Protein AF-A0A7S4IES1-F1 (afdb_monomer_lite)

InterPro domains:
  IPR060320 DG1062/SHA-B, N-terminal domain [PF28397] (5-62)

Structure (mmCIF, N/CA/C/O backbone):
data_AF-A0A7S4IES1-F1
#
_entry.id   AF-A0A7S4IES1-F1
#
loop_
_atom_site.group_PDB
_atom_site.id
_atom_site.type_symbol
_atom_site.label_atom_id
_atom_site.label_alt_id
_atom_site.label_comp_id
_atom_site.label_asym_id
_atom_site.label_entity_id
_atom_site.label_seq_id
_atom_site.pdbx_PDB_ins_code
_atom_site.Cartn_x
_atom_site.Cartn_y
_atom_site.Cartn_z
_atom_site.occupancy
_atom_site.B_iso_or_equiv
_atom_site.auth_seq_id
_atom_site.auth_comp_id
_atom_site.auth_asym_id
_atom_site.auth_atom_id
_atom_site.pdbx_PDB_model_num
ATOM 1 N N . ASP A 1 1 ? -14.154 6.601 -9.411 1.00 53.84 1 ASP A N 1
ATOM 2 C CA . ASP A 1 1 ? -14.212 6.201 -7.996 1.00 53.84 1 ASP A CA 1
ATOM 3 C C . ASP A 1 1 ? -13.033 5.346 -7.603 1.00 53.84 1 ASP A C 1
ATOM 5 O O . ASP A 1 1 ? -12.619 4.475 -8.363 1.00 53.84 1 ASP A O 1
ATOM 9 N N . VAL A 1 2 ? -12.454 5.655 -6.446 1.00 62.03 2 VAL A N 1
ATOM 10 C CA . VAL A 1 2 ? -11.413 4.844 -5.813 1.00 62.03 2 VAL A CA 1
ATOM 11 C C . VAL A 1 2 ? -12.132 3.841 -4.924 1.00 62.03 2 VAL A C 1
ATOM 13 O O . VAL A 1 2 ? -12.864 4.237 -4.024 1.00 62.03 2 VAL A O 1
ATOM 16 N N . VAL A 1 3 ? -11.948 2.550 -5.190 1.00 71.50 3 VAL A N 1
ATOM 17 C CA . VAL A 1 3 ? -12.525 1.485 -4.367 1.00 71.50 3 VAL A CA 1
ATOM 18 C C . VAL A 1 3 ? -11.475 1.054 -3.350 1.00 71.50 3 VAL A C 1
ATOM 20 O O . VAL A 1 3 ? -10.373 0.649 -3.728 1.00 71.50 3 VAL A O 1
ATOM 23 N N . ALA A 1 4 ? -11.809 1.153 -2.066 1.00 75.56 4 ALA A N 1
ATOM 24 C CA . ALA A 1 4 ? -11.035 0.532 -1.002 1.00 75.56 4 ALA A CA 1
ATOM 25 C C . ALA A 1 4 ? -11.515 -0.917 -0.834 1.00 75.56 4 ALA A C 1
ATOM 27 O O . ALA A 1 4 ? -12.683 -1.159 -0.540 1.00 75.56 4 ALA A O 1
ATOM 28 N N . LEU A 1 5 ? -10.625 -1.885 -1.042 1.00 75.12 5 LEU A N 1
ATOM 29 C CA . LEU A 1 5 ? -10.882 -3.304 -0.816 1.00 75.12 5 LEU A CA 1
ATOM 30 C C . LEU A 1 5 ? -10.005 -3.762 0.349 1.00 75.12 5 LEU A C 1
ATOM 32 O O . LEU A 1 5 ? -8.791 -3.598 0.304 1.00 75.12 5 LEU A O 1
ATOM 36 N N . GLN A 1 6 ? -10.623 -4.323 1.395 1.00 83.31 6 GLN A N 1
ATOM 37 C CA . GLN A 1 6 ? -9.916 -4.895 2.555 1.00 83.31 6 GLN A CA 1
ATOM 38 C C . GLN A 1 6 ? -8.953 -3.911 3.252 1.00 83.31 6 GLN A C 1
ATOM 40 O O . GLN A 1 6 ? -7.862 -4.282 3.670 1.00 83.31 6 GLN A O 1
ATOM 45 N N . GLY A 1 7 ? -9.336 -2.633 3.351 1.00 84.25 7 GLY A N 1
ATOM 46 C CA . GLY A 1 7 ? -8.487 -1.594 3.950 1.00 84.25 7 GLY A CA 1
ATOM 47 C C . GLY A 1 7 ? -7.361 -1.083 3.042 1.00 84.25 7 GLY A C 1
ATOM 48 O O . GLY A 1 7 ? -6.590 -0.228 3.464 1.00 84.25 7 GLY A O 1
ATOM 49 N N . ALA A 1 8 ? -7.278 -1.547 1.791 1.00 80.62 8 ALA A N 1
ATOM 50 C CA . ALA A 1 8 ? -6.325 -1.065 0.799 1.00 80.62 8 ALA A CA 1
ATOM 51 C C . ALA A 1 8 ? -7.044 -0.358 -0.358 1.00 80.62 8 ALA A C 1
ATOM 53 O O . ALA A 1 8 ? -7.975 -0.892 -0.961 1.00 80.62 8 ALA A O 1
ATOM 54 N N . ALA A 1 9 ? -6.590 0.843 -0.709 1.00 81.69 9 ALA A N 1
ATOM 55 C CA . ALA A 1 9 ? -7.051 1.561 -1.892 1.00 81.69 9 ALA A CA 1
ATOM 56 C C . ALA A 1 9 ? -5.996 1.459 -3.001 1.00 81.69 9 ALA A C 1
ATOM 58 O O . ALA A 1 9 ? -4.825 1.770 -2.787 1.00 81.69 9 ALA A O 1
ATOM 59 N N . THR A 1 10 ? -6.406 1.029 -4.197 1.00 82.25 10 THR A N 1
ATOM 60 C CA . THR A 1 10 ? -5.513 0.966 -5.364 1.00 82.25 10 THR A CA 1
ATOM 61 C C . THR A 1 10 ? -5.823 2.104 -6.325 1.00 82.25 10 THR A C 1
ATOM 63 O O . THR A 1 10 ? -6.950 2.251 -6.794 1.00 82.25 10 THR A O 1
ATOM 66 N N . PHE A 1 11 ? -4.798 2.884 -6.669 1.00 79.75 11 PHE A N 1
ATOM 67 C CA . PHE A 1 11 ? -4.916 4.037 -7.555 1.00 79.75 11 PHE A CA 1
ATOM 68 C C . PHE A 1 11 ? -4.187 3.768 -8.868 1.00 79.75 11 PHE A C 1
ATOM 70 O O . PHE A 1 11 ? -2.991 3.474 -8.885 1.00 79.75 11 PHE A O 1
ATOM 77 N N . LYS A 1 12 ? -4.889 3.920 -9.994 1.00 81.88 12 LYS A N 1
ATOM 78 C CA . LYS A 1 12 ? -4.261 3.912 -11.318 1.00 81.88 12 LYS A CA 1
ATOM 79 C C . LYS A 1 12 ? -4.010 5.346 -11.767 1.00 81.88 12 LYS A C 1
ATOM 81 O O . LYS A 1 12 ? -4.918 6.022 -12.242 1.00 81.88 12 LYS A O 1
ATOM 86 N N . LEU A 1 13 ? -2.766 5.795 -11.643 1.00 77.00 13 LEU A N 1
ATOM 87 C CA . LEU A 1 13 ? -2.361 7.137 -12.055 1.00 77.00 13 LEU A CA 1
ATOM 88 C C . LEU A 1 13 ? -1.900 7.133 -13.516 1.00 77.00 13 LEU A C 1
ATOM 90 O O . LEU A 1 13 ? -1.017 6.367 -13.903 1.00 77.00 13 LEU A O 1
ATOM 94 N N . ARG A 1 14 ? -2.473 8.021 -14.333 1.00 78.00 14 ARG A N 1
ATOM 95 C CA . ARG A 1 14 ? -1.965 8.336 -15.673 1.00 78.00 14 ARG A CA 1
ATOM 96 C C . ARG A 1 14 ? -1.375 9.737 -15.640 1.00 78.00 14 ARG A C 1
ATOM 98 O O . ARG A 1 14 ? -2.109 10.715 -15.654 1.00 78.00 14 ARG A O 1
ATOM 105 N N . ILE A 1 15 ? -0.049 9.822 -15.617 1.00 74.56 15 ILE A N 1
ATOM 106 C CA . ILE A 1 15 ? 0.670 11.097 -15.613 1.00 74.56 15 ILE A CA 1
ATOM 107 C C . ILE A 1 15 ? 1.222 11.339 -17.016 1.00 74.56 15 ILE A C 1
ATOM 109 O O . ILE A 1 15 ? 2.097 10.613 -17.486 1.00 74.56 15 ILE A O 1
ATOM 113 N N . THR A 1 16 ? 0.720 12.362 -17.698 1.00 68.06 16 THR A N 1
ATOM 114 C CA . THR A 1 16 ? 1.261 12.829 -18.980 1.00 68.06 16 THR A CA 1
ATOM 115 C C . THR A 1 16 ? 2.276 13.938 -18.725 1.00 68.06 16 THR A C 1
ATOM 117 O O . THR A 1 16 ? 2.013 15.101 -19.003 1.00 68.06 16 THR A O 1
ATOM 120 N N . SER A 1 17 ? 3.433 13.592 -18.159 1.00 61.41 17 SER A N 1
ATOM 121 C CA . SER A 1 17 ? 4.556 14.530 -18.071 1.00 61.41 17 SER A CA 1
ATOM 122 C C . SER A 1 17 ? 5.565 14.205 -19.166 1.00 61.41 17 SER A C 1
ATOM 124 O O . SER A 1 17 ? 6.255 13.186 -19.118 1.00 61.41 17 SER A O 1
ATOM 126 N N . LEU A 1 18 ? 5.620 15.053 -20.194 1.00 61.38 18 LEU A N 1
ATOM 127 C CA . LEU A 1 18 ? 6.629 14.981 -21.249 1.00 61.38 18 LEU A CA 1
ATOM 128 C C . LEU A 1 18 ? 7.816 15.873 -20.869 1.00 61.38 18 LEU A C 1
ATOM 130 O O . LEU A 1 18 ? 7.986 16.964 -21.401 1.00 61.38 18 LEU A O 1
ATOM 134 N N . SER A 1 19 ? 8.646 15.408 -19.935 1.00 67.62 19 SER A N 1
ATOM 135 C CA . SER A 1 19 ? 9.924 16.064 -19.637 1.00 67.62 19 SER A CA 1
ATOM 136 C C . SER A 1 19 ? 11.001 15.625 -20.632 1.00 67.62 19 SER A C 1
ATOM 138 O O . SER A 1 19 ? 11.192 14.430 -20.875 1.00 67.62 19 SER A O 1
ATOM 140 N N . SER A 1 20 ? 11.770 16.579 -21.163 1.00 70.62 20 SER A N 1
ATOM 141 C CA . SER A 1 20 ? 12.993 16.301 -21.933 1.00 70.62 20 SER A CA 1
ATOM 142 C C . SER A 1 20 ? 14.078 15.608 -21.094 1.00 70.62 20 SER A C 1
ATOM 144 O O . SER A 1 20 ? 14.958 14.953 -21.644 1.00 70.62 20 SER A O 1
ATOM 146 N N . HIS A 1 21 ? 13.984 15.692 -19.763 1.00 73.31 21 HIS A N 1
ATOM 147 C CA . HIS A 1 21 ? 14.912 15.101 -18.797 1.00 73.31 21 HIS A CA 1
ATOM 148 C C . HIS A 1 21 ? 14.375 13.807 -18.168 1.00 73.31 21 HIS A C 1
ATOM 150 O O . HIS A 1 21 ? 14.883 13.376 -17.135 1.00 73.31 21 HIS A O 1
ATOM 156 N N . ARG A 1 22 ? 13.361 13.173 -18.769 1.00 73.81 22 ARG A N 1
ATOM 157 C CA . ARG A 1 22 ? 12.687 11.961 -18.258 1.00 73.81 22 ARG A CA 1
ATOM 158 C C . ARG A 1 22 ? 13.614 10.824 -17.807 1.00 73.81 22 ARG A C 1
ATOM 160 O O . ARG A 1 22 ? 13.260 10.094 -16.887 1.00 73.81 22 ARG A O 1
ATOM 167 N N . ASP A 1 23 ? 14.792 10.700 -18.421 1.00 73.50 23 ASP A N 1
ATOM 168 C CA . ASP A 1 23 ? 15.775 9.652 -18.110 1.00 73.50 23 ASP A CA 1
ATOM 169 C C . ASP A 1 23 ? 16.661 10.004 -16.898 1.00 73.50 23 ASP A C 1
ATOM 171 O O . ASP A 1 23 ? 17.227 9.117 -16.248 1.00 73.50 23 ASP A O 1
ATOM 175 N N . LYS A 1 24 ? 16.751 11.306 -16.588 1.00 77.56 24 LYS A N 1
ATOM 176 C CA . LYS A 1 24 ? 17.529 11.892 -15.485 1.00 77.56 24 LYS A CA 1
ATOM 177 C C . LYS A 1 24 ? 16.665 12.217 -14.264 1.00 77.56 24 LYS A C 1
ATOM 179 O O . LYS A 1 24 ? 17.168 12.218 -13.147 1.00 77.56 24 LYS A O 1
ATOM 184 N N . GLN A 1 25 ? 15.379 12.494 -14.465 1.00 82.81 25 GLN A N 1
ATOM 185 C CA . GLN A 1 25 ? 14.453 12.851 -13.396 1.00 82.81 25 GLN A CA 1
ATOM 186 C C . GLN A 1 25 ? 13.863 11.612 -12.724 1.00 82.81 25 GLN A C 1
ATOM 188 O O . GLN A 1 25 ? 13.518 10.620 -13.369 1.00 82.81 25 GLN A O 1
ATOM 193 N N . ARG A 1 26 ? 13.721 11.700 -11.403 1.00 86.56 26 ARG A N 1
ATOM 194 C CA . ARG A 1 26 ? 12.965 10.744 -10.602 1.00 86.56 26 ARG A CA 1
ATOM 195 C C . ARG A 1 26 ? 11.728 11.420 -10.042 1.00 86.56 26 ARG A C 1
ATOM 197 O O . ARG A 1 26 ? 11.756 12.601 -9.710 1.00 86.56 26 ARG A O 1
ATOM 204 N N . PHE A 1 27 ? 10.664 10.646 -9.933 1.00 85.12 27 PHE A N 1
ATOM 205 C CA . PHE A 1 27 ? 9.375 11.085 -9.428 1.00 85.12 27 PHE A CA 1
ATOM 206 C C . PHE A 1 27 ? 9.140 10.479 -8.053 1.00 85.12 27 PHE A C 1
ATOM 208 O O . PHE A 1 27 ? 9.617 9.383 -7.761 1.00 85.12 27 PHE A O 1
ATOM 215 N N . ARG A 1 28 ? 8.403 11.195 -7.213 1.00 90.69 28 ARG A N 1
ATOM 216 C CA . ARG A 1 28 ? 7.881 10.692 -5.943 1.00 90.69 28 ARG A CA 1
ATOM 217 C C . ARG A 1 28 ? 6.394 10.991 -5.914 1.00 90.69 28 ARG A C 1
ATOM 219 O O . ARG A 1 28 ? 5.962 11.990 -6.487 1.00 90.69 28 ARG A O 1
ATOM 226 N N . ILE A 1 29 ? 5.634 10.120 -5.271 1.00 89.06 29 ILE A N 1
ATOM 227 C CA . ILE A 1 29 ? 4.212 10.326 -5.029 1.00 89.06 29 ILE A CA 1
ATOM 228 C C . ILE A 1 29 ? 4.062 10.589 -3.537 1.00 89.06 29 ILE A C 1
ATOM 230 O O . ILE A 1 29 ? 4.563 9.810 -2.727 1.00 8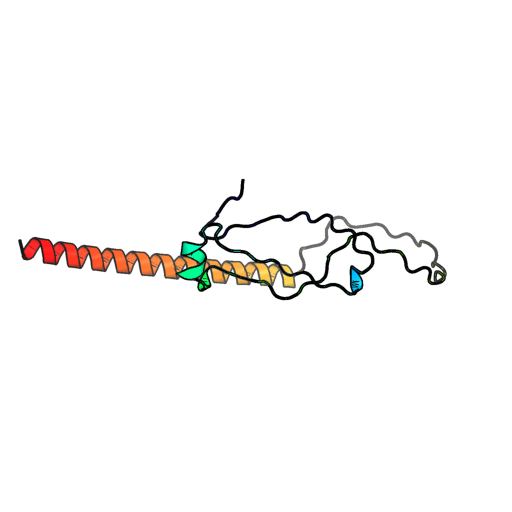9.06 29 ILE A O 1
ATOM 234 N N . GLN A 1 30 ? 3.402 11.692 -3.197 1.00 92.31 30 GLN A N 1
ATOM 235 C CA . GLN A 1 30 ? 2.979 11.991 -1.837 1.00 92.31 30 GLN A CA 1
ATOM 236 C C . GLN A 1 30 ? 1.485 11.706 -1.723 1.00 92.31 30 GLN A C 1
ATOM 238 O O . GLN A 1 30 ? 0.696 12.190 -2.534 1.00 92.31 30 GLN A O 1
ATOM 243 N N . VAL A 1 31 ? 1.116 10.926 -0.714 1.00 91.38 31 VAL A N 1
ATOM 244 C CA . VAL A 1 31 ? -0.266 10.687 -0.308 1.00 91.38 31 VAL A CA 1
ATOM 245 C C . VAL A 1 31 ? -0.424 11.280 1.083 1.00 91.38 31 VAL A C 1
ATOM 247 O O . VAL A 1 31 ? 0.351 10.952 1.978 1.00 91.38 31 VAL A O 1
ATOM 250 N N . ALA A 1 32 ? -1.381 12.187 1.241 1.00 92.94 32 ALA A N 1
ATOM 251 C CA . ALA A 1 32 ? -1.654 12.872 2.496 1.00 92.94 32 ALA A CA 1
ATOM 252 C C . ALA A 1 32 ? -3.156 13.172 2.613 1.00 92.94 32 ALA A C 1
ATOM 254 O O . ALA A 1 32 ? -3.817 13.339 1.579 1.00 92.94 32 ALA A O 1
ATOM 255 N N . PRO A 1 33 ? -3.698 13.264 3.840 1.00 93.06 33 PRO A N 1
ATOM 256 C CA . PRO A 1 33 ? -5.030 13.809 4.065 1.00 93.06 33 PRO A CA 1
ATOM 257 C C . PRO A 1 33 ? -5.173 15.226 3.494 1.00 93.06 33 PRO A C 1
ATOM 259 O O . PRO A 1 33 ? -4.217 16.001 3.482 1.00 93.06 33 PRO A O 1
ATOM 262 N N . GLN A 1 34 ? -6.375 15.575 3.031 1.00 93.06 34 GLN A N 1
ATOM 263 C CA . GLN A 1 34 ? -6.666 16.925 2.533 1.00 93.06 34 GLN A CA 1
ATOM 264 C C . GLN A 1 34 ? -6.774 17.951 3.674 1.00 93.06 34 GLN A C 1
ATOM 266 O O . GLN A 1 34 ? -6.455 19.124 3.484 1.00 93.06 34 GLN A O 1
ATOM 271 N N . GLU A 1 35 ? -7.231 17.516 4.848 1.00 95.31 35 GLU A N 1
ATOM 272 C CA . GLU A 1 35 ? -7.432 18.369 6.017 1.00 95.31 35 GLU A CA 1
ATOM 273 C C . GLU A 1 35 ? -6.113 18.657 6.738 1.00 95.31 35 GLU A C 1
ATOM 275 O O . GLU A 1 35 ? -5.397 17.747 7.158 1.00 95.31 35 GLU A O 1
ATOM 280 N N . VAL A 1 36 ? -5.806 19.943 6.916 1.00 91.69 36 VAL A N 1
ATOM 281 C CA . VAL A 1 36 ? -4.536 20.404 7.500 1.00 91.69 36 VAL A CA 1
ATOM 282 C C . VAL A 1 36 ? -4.393 19.983 8.963 1.00 91.69 36 VAL A C 1
ATOM 284 O O . VAL A 1 36 ? -3.303 19.606 9.388 1.00 91.69 36 VAL A O 1
ATOM 287 N N . GLU A 1 37 ? -5.482 20.009 9.728 1.00 94.31 37 GLU A N 1
ATOM 288 C CA . GLU A 1 37 ? -5.481 19.626 11.145 1.00 94.31 37 GLU A CA 1
ATOM 289 C C . GLU A 1 37 ? -5.135 18.143 11.328 1.00 94.31 37 GLU A C 1
ATOM 291 O O . GLU A 1 37 ? -4.361 17.780 12.218 1.00 94.31 37 GLU A O 1
ATOM 296 N N . LEU A 1 38 ? -5.631 17.289 10.428 1.00 92.00 38 LEU A N 1
ATOM 297 C CA . LEU A 1 38 ? -5.342 15.859 10.446 1.00 92.00 38 LEU A CA 1
ATOM 298 C C . LEU A 1 38 ? -3.888 15.566 10.047 1.00 92.00 38 LEU A C 1
ATOM 300 O O . LEU A 1 38 ? -3.255 14.685 10.615 1.00 92.00 38 LEU A O 1
ATOM 304 N N . VAL A 1 39 ? -3.323 16.348 9.122 1.00 91.81 39 VAL A N 1
ATOM 305 C CA . VAL A 1 39 ? -1.893 16.268 8.769 1.00 91.81 39 VAL A CA 1
ATOM 306 C C . VAL A 1 39 ? -0.992 16.638 9.954 1.00 91.81 39 VAL A C 1
ATOM 308 O O . VAL A 1 39 ? 0.070 16.040 10.118 1.00 91.81 39 VAL A O 1
ATOM 311 N N . GLN A 1 40 ? -1.390 17.619 10.771 1.00 91.94 40 GLN A N 1
ATOM 312 C CA . GLN A 1 40 ? -0.604 18.061 11.930 1.00 91.94 40 GLN A CA 1
ATOM 313 C C . GLN A 1 40 ? -0.705 17.103 13.120 1.00 91.94 40 GLN A C 1
ATOM 315 O O . GLN A 1 40 ? 0.298 16.860 13.788 1.00 91.94 40 GLN A O 1
ATOM 320 N N . SER A 1 41 ? -1.904 16.584 13.386 1.00 94.81 41 SER A N 1
ATOM 321 C CA . SER A 1 41 ? -2.149 15.653 14.493 1.00 94.81 41 SER A CA 1
ATOM 322 C 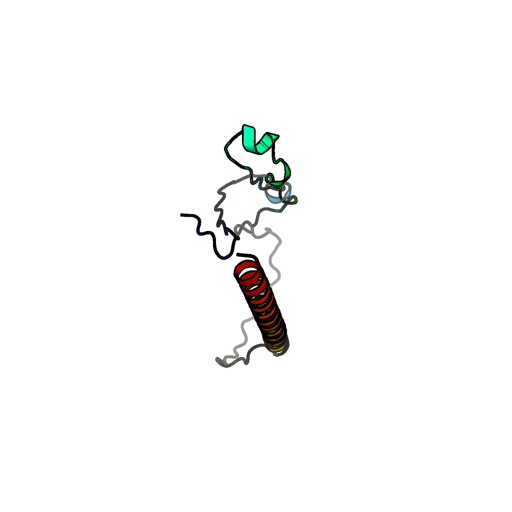C . SER A 1 41 ? -1.619 14.250 14.201 1.00 94.81 41 SER A C 1
ATOM 324 O O . SER A 1 41 ? -1.015 13.640 15.078 1.00 94.81 41 SER A O 1
ATOM 326 N N . GLU A 1 42 ? -1.766 13.771 12.963 1.00 91.88 42 GLU A N 1
ATOM 327 C CA . GLU A 1 42 ? -1.422 12.405 12.559 1.00 91.88 42 GLU A CA 1
ATOM 328 C C . GLU A 1 42 ? -0.453 12.392 11.359 1.00 91.88 42 GLU A C 1
ATOM 330 O O . GLU A 1 42 ? -0.797 11.957 10.251 1.00 91.88 42 GLU A O 1
ATOM 335 N N . PRO A 1 43 ? 0.810 12.829 11.545 1.00 90.12 43 PRO A N 1
ATOM 336 C CA . PRO A 1 43 ? 1.790 12.908 10.460 1.00 90.12 43 PRO A CA 1
ATOM 337 C C . PRO A 1 43 ? 2.123 11.539 9.844 1.00 90.12 43 PRO A C 1
ATOM 339 O O . PRO A 1 43 ? 2.574 11.475 8.701 1.00 90.12 43 PRO A O 1
ATOM 342 N N . ALA A 1 44 ? 1.860 10.438 10.558 1.00 90.88 44 ALA A N 1
ATOM 343 C CA . ALA A 1 44 ? 2.046 9.073 10.065 1.00 90.88 44 ALA A CA 1
ATOM 344 C C . ALA A 1 44 ? 1.136 8.720 8.871 1.00 90.88 44 ALA A C 1
ATOM 346 O O . ALA A 1 44 ? 1.437 7.788 8.126 1.00 90.88 44 ALA A O 1
ATOM 347 N N . LEU A 1 45 ? 0.051 9.474 8.652 1.00 89.31 45 LEU A N 1
ATOM 348 C CA . LEU A 1 45 ? -0.836 9.310 7.496 1.00 89.31 45 LEU A CA 1
ATOM 349 C C . LEU A 1 45 ? -0.265 9.927 6.209 1.00 89.31 45 LEU A C 1
ATOM 351 O O . LEU A 1 45 ? -0.801 9.697 5.123 1.00 89.31 45 LEU A O 1
ATOM 355 N N . CYS A 1 46 ? 0.818 10.703 6.309 1.00 92.25 46 CYS A N 1
ATOM 356 C CA . CYS A 1 46 ? 1.524 11.250 5.158 1.00 92.25 46 CYS A CA 1
ATOM 357 C C . CYS A 1 46 ? 2.622 10.290 4.699 1.00 92.25 46 CYS A C 1
ATOM 359 O O . CYS A 1 46 ? 3.636 10.106 5.370 1.00 92.25 46 CYS A O 1
ATOM 361 N N . VAL A 1 47 ? 2.459 9.726 3.506 1.00 91.94 47 VAL A N 1
ATOM 362 C CA . VAL A 1 47 ? 3.416 8.777 2.932 1.00 91.94 47 VAL A CA 1
ATOM 363 C C . VAL A 1 47 ? 3.996 9.346 1.647 1.00 91.94 47 VAL A C 1
ATOM 365 O O . VAL A 1 47 ? 3.269 9.763 0.746 1.00 91.94 47 VAL A O 1
ATOM 368 N N . VAL A 1 48 ? 5.325 9.337 1.544 1.00 93.81 48 VAL A N 1
ATOM 369 C CA . VAL A 1 48 ? 6.050 9.697 0.322 1.00 93.81 48 VAL A CA 1
ATOM 370 C C . VAL A 1 48 ? 6.799 8.475 -0.175 1.00 93.81 48 VAL A C 1
ATOM 372 O O . VAL A 1 48 ? 7.595 7.887 0.553 1.00 93.81 48 VAL A O 1
ATOM 375 N N . THR A 1 49 ? 6.573 8.100 -1.430 1.00 92.62 49 THR A N 1
ATOM 376 C CA . THR A 1 49 ? 7.273 6.962 -2.027 1.00 92.62 49 THR A CA 1
ATOM 377 C C . THR A 1 49 ? 8.764 7.241 -2.206 1.00 92.62 49 THR A C 1
ATOM 379 O O . THR A 1 49 ? 9.216 8.391 -2.331 1.00 92.62 49 THR A O 1
ATOM 382 N N . ASP A 1 50 ? 9.538 6.172 -2.357 1.00 94.31 50 ASP A N 1
ATOM 383 C CA . ASP A 1 50 ? 10.904 6.294 -2.844 1.00 94.31 50 ASP A CA 1
ATOM 384 C C . ASP A 1 50 ? 10.953 6.892 -4.261 1.00 94.31 50 ASP A C 1
ATOM 386 O O . ASP A 1 50 ? 10.000 6.756 -5.042 1.00 94.31 50 ASP A O 1
ATOM 390 N N . PRO A 1 51 ? 12.055 7.578 -4.619 1.00 91.50 51 PRO A N 1
ATOM 391 C CA . PRO A 1 51 ? 12.246 8.113 -5.960 1.00 91.50 51 PRO A CA 1
ATOM 392 C C . PRO A 1 51 ? 12.188 7.011 -7.025 1.00 91.50 51 PRO A C 1
ATOM 394 O O . PRO A 1 51 ? 13.037 6.122 -7.043 1.00 91.50 51 PRO A O 1
ATOM 397 N N . MET A 1 52 ? 11.268 7.107 -7.983 1.00 87.00 52 MET A N 1
ATOM 398 C CA . MET A 1 52 ? 11.082 6.136 -9.070 1.00 87.00 52 MET A CA 1
ATOM 399 C C . MET A 1 52 ? 11.340 6.747 -10.452 1.00 87.00 52 MET A C 1
ATOM 401 O O . MET A 1 52 ? 11.153 7.945 -10.670 1.00 87.00 52 MET A O 1
ATOM 405 N N . LYS A 1 53 ? 11.800 5.926 -11.405 1.00 84.00 53 LYS A N 1
ATOM 406 C CA . LYS A 1 53 ? 11.957 6.350 -12.805 1.00 84.00 53 LYS A CA 1
ATOM 407 C C . LYS A 1 53 ? 10.603 6.353 -13.513 1.00 84.00 53 LYS A C 1
ATOM 409 O O . LYS A 1 53 ? 9.748 5.521 -13.222 1.00 84.00 53 LYS A O 1
ATOM 414 N N . SER A 1 54 ? 10.423 7.259 -14.472 1.00 75.06 54 SER A N 1
ATOM 415 C CA . SER A 1 54 ? 9.236 7.230 -15.332 1.00 75.06 54 SER A CA 1
ATOM 416 C C . SER A 1 54 ? 9.246 5.991 -16.235 1.00 75.06 54 SER A C 1
ATOM 418 O O . SER A 1 54 ? 10.253 5.679 -16.869 1.00 75.06 54 SER A O 1
ATOM 420 N N . VAL A 1 55 ? 8.117 5.284 -16.317 1.00 66.25 55 VAL A N 1
ATOM 421 C CA . VAL A 1 55 ? 7.927 4.210 -17.299 1.00 66.25 55 VAL A CA 1
ATOM 422 C C . VAL A 1 55 ? 7.356 4.846 -18.559 1.00 66.25 55 VAL A C 1
ATOM 424 O O . VAL A 1 55 ? 6.152 5.073 -18.664 1.00 66.25 55 VAL A O 1
ATOM 427 N N . THR A 1 56 ? 8.219 5.172 -19.520 1.00 60.44 56 THR A N 1
ATOM 428 C CA . THR A 1 56 ? 7.769 5.642 -20.834 1.00 60.44 56 THR A CA 1
ATOM 429 C C . THR A 1 56 ? 7.848 4.500 -21.844 1.00 60.44 56 THR A C 1
ATOM 431 O O . THR A 1 56 ? 8.874 3.846 -21.988 1.00 60.44 56 THR A O 1
ATOM 434 N N . LYS A 1 57 ? 6.747 4.244 -22.560 1.00 60.34 57 LYS A N 1
ATOM 435 C CA . LYS A 1 57 ? 6.706 3.288 -23.686 1.00 60.34 57 LYS A CA 1
ATOM 436 C C . LYS A 1 57 ? 7.340 3.862 -24.964 1.00 60.34 57 LYS A C 1
ATOM 438 O O . LYS A 1 57 ? 7.453 3.161 -25.960 1.00 60.34 57 LYS A O 1
ATOM 443 N N . LEU A 1 58 ? 7.758 5.131 -24.938 1.00 56.34 58 LEU A N 1
ATOM 444 C CA . LEU A 1 58 ? 8.430 5.817 -26.041 1.00 56.34 58 LEU A CA 1
ATOM 445 C C . LEU A 1 58 ? 9.942 5.588 -25.955 1.00 56.34 58 LEU A C 1
ATOM 447 O O . LEU A 1 58 ? 10.717 6.529 -25.748 1.00 56.34 58 LEU A O 1
ATOM 451 N N . GLY A 1 59 ? 10.353 4.328 -26.099 1.00 55.69 59 GLY A N 1
ATOM 452 C CA . GLY A 1 59 ? 11.739 4.017 -26.418 1.00 55.69 59 GLY A CA 1
ATOM 453 C C . GLY A 1 59 ? 12.056 4.661 -27.761 1.00 55.69 59 GLY A C 1
ATOM 454 O O . GLY A 1 59 ? 11.517 4.253 -28.786 1.00 55.69 59 GLY A O 1
ATOM 455 N N . ARG A 1 60 ? 12.888 5.708 -27.767 1.00 55.47 60 ARG A N 1
ATOM 456 C CA . ARG A 1 60 ? 13.537 6.112 -29.013 1.00 55.47 60 ARG A CA 1
ATOM 457 C C . ARG A 1 60 ? 14.467 4.957 -29.342 1.00 55.47 60 ARG A C 1
ATOM 459 O O . ARG A 1 60 ? 15.333 4.650 -28.525 1.00 55.47 60 ARG A O 1
ATOM 466 N N . ALA A 1 61 ? 14.263 4.314 -30.489 1.00 53.81 61 ALA A N 1
ATOM 467 C CA . ALA A 1 61 ? 15.319 3.524 -31.093 1.00 53.81 61 ALA A CA 1
ATOM 468 C C . ALA A 1 61 ? 16.577 4.398 -31.047 1.00 53.81 61 ALA A C 1
ATOM 470 O O . ALA A 1 61 ? 16.583 5.512 -31.575 1.00 53.81 61 ALA A O 1
ATOM 471 N N . SER A 1 62 ? 17.594 3.970 -30.304 1.00 52.44 62 SER A N 1
ATOM 472 C CA . SER A 1 62 ? 18.908 4.566 -30.460 1.00 52.44 62 SER A CA 1
ATOM 473 C C . SER A 1 62 ? 19.253 4.397 -31.933 1.00 52.44 62 SER A C 1
ATOM 475 O O . SER A 1 62 ? 19.238 3.267 -32.417 1.00 52.44 62 SER A O 1
ATOM 477 N N . ASN A 1 63 ? 19.530 5.497 -32.635 1.00 49.62 63 ASN A N 1
ATOM 478 C CA . ASN A 1 63 ? 20.133 5.498 -33.969 1.00 49.62 63 ASN A CA 1
ATOM 479 C C . ASN A 1 63 ? 21.571 4.943 -33.881 1.00 49.62 63 ASN A C 1
ATOM 481 O O . ASN A 1 63 ? 22.538 5.636 -34.180 1.00 49.62 63 ASN A O 1
ATOM 485 N N . GLY A 1 64 ? 21.721 3.715 -33.391 1.00 54.56 64 GLY A N 1
ATOM 486 C CA . GLY A 1 64 ? 22.903 2.901 -33.599 1.00 54.56 64 GLY A CA 1
ATOM 487 C C . GLY A 1 64 ? 22.733 2.176 -34.934 1.00 54.56 64 GLY A C 1
ATOM 488 O O . GLY A 1 64 ? 21.612 1.766 -35.247 1.00 54.56 64 GLY A O 1
ATOM 489 N N . PRO A 1 65 ? 23.794 2.044 -35.745 1.00 48.16 65 PRO A N 1
ATOM 490 C CA . PRO A 1 65 ? 23.717 1.322 -37.008 1.00 48.16 65 PRO A CA 1
ATOM 491 C C . PRO A 1 65 ? 23.228 -0.109 -36.747 1.00 48.16 65 PRO A C 1
ATOM 493 O O . PRO A 1 65 ? 23.737 -0.799 -35.863 1.00 48.16 65 PRO A O 1
ATOM 496 N N . ALA A 1 66 ? 22.193 -0.518 -37.480 1.00 50.31 66 ALA A N 1
ATOM 497 C CA . ALA A 1 66 ? 21.582 -1.833 -37.354 1.00 50.31 66 ALA A CA 1
ATOM 498 C C . ALA A 1 66 ? 22.623 -2.941 -37.618 1.00 50.31 66 ALA A C 1
ATOM 500 O O . ALA A 1 66 ? 23.333 -2.861 -38.624 1.00 50.31 66 ALA A O 1
ATOM 501 N N . PRO A 1 67 ? 22.722 -3.985 -36.775 1.00 57.88 67 PRO A N 1
ATOM 502 C CA . PRO A 1 67 ? 23.432 -5.196 -37.160 1.00 57.88 67 PRO A CA 1
ATOM 503 C C . PRO A 1 67 ? 22.646 -5.904 -38.283 1.00 57.88 67 PRO A C 1
ATOM 505 O O . PRO A 1 67 ? 21.412 -5.843 -38.294 1.00 57.88 67 PRO A O 1
ATOM 508 N N . PRO A 1 68 ? 23.321 -6.559 -39.243 1.00 45.72 68 PRO A N 1
ATOM 509 C CA . PRO A 1 68 ? 22.650 -7.239 -40.344 1.00 45.72 68 PRO A CA 1
ATOM 510 C C . PRO A 1 68 ? 21.777 -8.387 -39.818 1.00 45.72 68 PRO A C 1
ATOM 512 O O . PRO A 1 68 ? 22.224 -9.223 -39.033 1.00 45.72 68 PRO A O 1
ATOM 515 N N . LEU A 1 69 ? 20.515 -8.404 -40.251 1.00 50.84 69 LEU A N 1
ATOM 516 C CA . LEU A 1 69 ? 19.541 -9.460 -39.968 1.00 50.84 69 LEU A CA 1
ATOM 517 C C . LEU A 1 69 ? 19.975 -10.786 -40.627 1.00 50.84 69 LEU A C 1
ATOM 519 O O . LEU A 1 69 ? 20.259 -10.782 -41.826 1.00 50.84 69 LEU A O 1
ATOM 523 N N . PRO A 1 70 ? 19.963 -11.926 -39.911 1.00 46.06 70 PRO A N 1
ATOM 524 C CA . PRO A 1 70 ? 19.950 -13.240 -40.542 1.00 46.06 70 PRO A CA 1
ATOM 525 C C . PRO A 1 70 ? 18.540 -13.567 -41.069 1.00 46.06 70 PRO A C 1
ATOM 527 O O . PRO A 1 70 ? 17.532 -13.276 -40.423 1.00 46.06 70 PRO A O 1
ATOM 530 N N . SER A 1 71 ? 18.488 -14.148 -42.268 1.00 41.75 71 SER A N 1
ATOM 531 C CA . SER A 1 71 ? 17.283 -14.507 -43.028 1.00 41.75 71 SER A CA 1
ATOM 532 C C . SER A 1 71 ? 16.272 -15.373 -42.249 1.00 41.75 71 SER A C 1
ATOM 534 O O . SER A 1 71 ? 16.676 -16.179 -41.409 1.00 41.75 71 SER A O 1
ATOM 536 N N . PRO A 1 72 ? 14.961 -15.277 -42.557 1.00 45.78 72 PRO A N 1
ATOM 537 C CA . PRO A 1 72 ? 13.921 -16.020 -41.853 1.00 45.78 72 PRO A CA 1
ATOM 538 C C . PRO A 1 72 ? 13.886 -17.485 -42.315 1.00 45.78 72 PRO A C 1
ATOM 540 O O . PRO A 1 72 ? 13.387 -17.808 -43.392 1.00 45.78 72 PRO A O 1
ATOM 543 N N . GLY A 1 73 ? 14.422 -18.375 -41.481 1.00 37.47 73 GLY A N 1
ATOM 544 C CA . GLY A 1 73 ? 14.181 -19.813 -41.556 1.00 37.47 73 GLY A CA 1
ATOM 545 C C . GLY A 1 73 ? 12.855 -20.164 -40.884 1.00 37.47 73 GLY A C 1
ATOM 546 O O . GLY A 1 73 ? 12.602 -19.787 -39.743 1.00 37.47 73 GLY A O 1
ATOM 547 N N . MET A 1 74 ? 12.005 -20.860 -41.630 1.00 46.47 74 MET A N 1
ATOM 548 C CA . MET A 1 74 ? 10.722 -21.409 -41.209 1.00 46.47 74 MET A CA 1
ATOM 549 C C . MET A 1 74 ? 10.888 -22.416 -40.064 1.00 46.47 74 MET A C 1
ATOM 551 O O . MET A 1 74 ? 11.669 -23.354 -40.185 1.00 46.47 74 MET A O 1
ATOM 555 N N . SER A 1 75 ? 10.060 -22.299 -39.031 1.00 40.50 75 SER A N 1
ATOM 556 C CA . SER A 1 75 ? 9.543 -23.454 -38.288 1.00 40.50 75 SER A CA 1
ATOM 557 C C . SER A 1 75 ? 8.331 -23.008 -37.480 1.00 40.50 75 SER A C 1
ATOM 559 O O . SER A 1 75 ? 8.449 -22.220 -36.541 1.00 40.50 75 SER A O 1
ATOM 561 N N . GLY A 1 76 ? 7.164 -23.466 -37.928 1.00 41.00 76 GLY A N 1
ATOM 562 C CA . GLY A 1 76 ? 5.930 -23.414 -37.166 1.00 41.00 76 GLY A CA 1
ATOM 563 C C . GLY A 1 76 ? 5.927 -24.416 -36.011 1.00 41.00 76 GLY A C 1
ATOM 564 O O . GLY A 1 76 ? 6.929 -25.064 -35.724 1.00 41.00 76 GLY A O 1
ATOM 565 N N . ASP A 1 77 ? 4.740 -24.520 -35.421 1.00 36.16 77 ASP A N 1
ATOM 566 C CA . ASP A 1 77 ? 4.299 -25.481 -34.407 1.00 36.16 77 ASP A CA 1
ATOM 567 C C . ASP A 1 77 ? 4.535 -25.092 -32.941 1.00 36.16 77 ASP A C 1
ATOM 569 O O . ASP A 1 77 ? 5.621 -25.217 -32.385 1.00 36.16 77 ASP A O 1
ATOM 573 N N . ALA A 1 78 ? 3.447 -24.649 -32.296 1.00 39.81 78 ALA A N 1
ATOM 574 C CA . ALA A 1 78 ? 2.819 -25.347 -31.162 1.00 39.81 78 ALA A CA 1
ATOM 575 C C . ALA A 1 78 ? 2.081 -24.368 -30.228 1.00 39.81 78 ALA A C 1
ATOM 577 O O . ALA A 1 78 ? 2.608 -23.873 -29.230 1.00 39.81 78 ALA A O 1
ATOM 578 N N . PHE A 1 79 ? 0.792 -24.153 -30.505 1.00 45.75 79 PHE A N 1
ATOM 579 C CA . PHE A 1 79 ? -0.184 -23.863 -29.456 1.00 45.75 79 PHE A CA 1
ATOM 580 C C . PHE A 1 79 ? -0.215 -25.066 -28.499 1.00 45.75 79 PHE A C 1
ATOM 582 O O . PHE A 1 79 ? -0.781 -26.102 -28.833 1.00 45.75 79 PHE A O 1
ATOM 589 N N . GLY A 1 80 ? 0.424 -24.953 -27.332 1.00 48.34 80 GLY A N 1
ATOM 590 C CA . GLY A 1 80 ? 0.438 -26.035 -26.339 1.00 48.34 80 GLY A CA 1
ATOM 591 C C . GLY A 1 80 ? 1.639 -26.020 -25.392 1.00 48.34 80 GLY A C 1
ATOM 592 O O . GLY A 1 80 ? 2.294 -27.040 -25.222 1.00 48.34 80 GLY A O 1
ATOM 593 N N . GLY A 1 81 ? 1.973 -24.877 -24.788 1.00 42.66 81 GLY A N 1
ATOM 594 C CA . GLY A 1 81 ? 3.097 -24.774 -23.849 1.00 42.66 81 GLY A CA 1
ATOM 595 C C . GLY A 1 81 ? 2.626 -24.839 -22.400 1.00 42.66 81 GLY A C 1
ATOM 596 O O . GLY A 1 81 ? 2.074 -23.866 -21.894 1.00 42.66 81 GLY A O 1
ATOM 597 N N . GLY A 1 82 ? 2.820 -25.980 -21.735 1.00 59.06 82 GLY A N 1
ATOM 598 C CA . GLY A 1 82 ? 2.488 -26.166 -20.324 1.00 59.06 82 GLY A CA 1
ATOM 599 C C . GLY A 1 82 ? 3.076 -25.064 -19.437 1.00 59.06 82 GLY A C 1
ATOM 600 O O . GLY A 1 82 ? 4.246 -24.719 -19.553 1.00 59.06 82 GLY A O 1
ATOM 601 N N . MET A 1 83 ? 2.239 -24.524 -18.545 1.00 59.59 83 MET A N 1
ATOM 602 C CA . MET A 1 83 ? 2.614 -23.517 -17.548 1.00 59.59 83 MET A CA 1
ATOM 603 C C . MET A 1 83 ? 3.939 -23.891 -16.866 1.00 59.59 83 MET A C 1
ATOM 605 O O . MET A 1 83 ? 4.072 -25.008 -16.352 1.00 59.59 83 MET A O 1
ATOM 609 N N . ASP A 1 84 ? 4.883 -22.947 -16.874 1.00 78.81 84 ASP A N 1
ATOM 610 C CA . ASP A 1 84 ? 6.236 -23.098 -16.342 1.00 78.81 84 ASP A CA 1
ATOM 611 C C . ASP A 1 84 ? 6.217 -23.741 -14.933 1.00 78.81 84 ASP A C 1
ATOM 613 O O . ASP A 1 84 ? 5.453 -23.305 -14.059 1.00 78.81 84 ASP A O 1
ATOM 617 N N . PRO A 1 85 ? 7.007 -24.803 -14.682 1.00 74.62 85 PRO A N 1
ATOM 618 C CA . PRO A 1 85 ? 6.952 -25.560 -13.431 1.00 74.62 85 PRO A CA 1
ATOM 619 C C . PRO A 1 85 ? 7.342 -24.724 -12.204 1.00 74.62 85 PRO A C 1
ATOM 621 O O . PRO A 1 85 ? 6.854 -24.993 -11.103 1.00 74.62 85 PRO A O 1
ATOM 624 N N . THR A 1 86 ? 8.173 -23.690 -12.371 1.00 80.94 86 THR A N 1
ATOM 625 C CA . THR A 1 86 ? 8.530 -22.776 -11.276 1.00 80.94 86 THR A CA 1
ATOM 626 C C . THR A 1 86 ? 7.365 -21.856 -10.937 1.00 80.94 86 THR A C 1
ATOM 628 O O . THR A 1 86 ? 7.099 -21.593 -9.764 1.00 80.94 86 THR A O 1
ATOM 631 N N . LEU A 1 87 ? 6.612 -21.435 -11.954 1.00 79.56 87 LEU A N 1
ATOM 632 C CA . LEU A 1 87 ? 5.422 -20.620 -11.783 1.00 79.56 87 LEU A CA 1
ATOM 633 C C . LEU A 1 87 ? 4.314 -21.418 -11.079 1.00 79.56 87 LEU A C 1
ATOM 635 O O . LEU A 1 87 ? 3.739 -20.928 -10.110 1.00 79.56 87 LEU A O 1
ATOM 639 N N . LYS A 1 88 ? 4.087 -22.681 -11.471 1.00 84.44 88 LYS A N 1
ATOM 640 C CA . LYS A 1 88 ? 3.159 -23.590 -10.768 1.00 84.44 88 LYS A CA 1
ATOM 641 C C . LYS A 1 88 ? 3.514 -23.762 -9.289 1.00 84.44 88 LYS A C 1
ATOM 643 O O . LYS A 1 88 ? 2.619 -23.717 -8.449 1.00 84.44 88 LYS A O 1
ATOM 648 N N . ARG A 1 89 ? 4.804 -23.934 -8.968 1.00 85.69 89 ARG A N 1
ATOM 649 C CA . ARG A 1 89 ? 5.276 -24.049 -7.579 1.00 85.69 89 ARG A CA 1
ATOM 650 C C . ARG A 1 89 ? 4.969 -22.782 -6.780 1.00 85.69 89 ARG A C 1
ATOM 652 O O . ARG A 1 89 ? 4.338 -22.878 -5.742 1.00 85.69 89 ARG A O 1
ATOM 659 N N . LYS A 1 90 ? 5.301 -21.600 -7.309 1.00 87.69 90 LYS A N 1
ATOM 660 C CA . LYS A 1 90 ? 5.014 -20.319 -6.637 1.00 87.69 90 LYS A CA 1
ATOM 661 C C . LYS A 1 90 ? 3.525 -20.111 -6.362 1.00 87.69 90 LYS A C 1
ATOM 663 O O . LYS A 1 90 ? 3.162 -19.659 -5.279 1.00 87.69 90 LYS A O 1
ATOM 668 N N . TYR A 1 91 ? 2.663 -20.444 -7.326 1.00 89.19 91 TYR A N 1
ATOM 669 C CA . TYR A 1 91 ? 1.213 -20.380 -7.128 1.00 89.19 91 TYR A CA 1
ATOM 670 C C . TYR A 1 91 ? 0.753 -21.329 -6.024 1.00 89.19 91 TYR A C 1
ATOM 672 O O . TYR A 1 91 ? -0.033 -20.929 -5.171 1.00 89.19 91 TYR A O 1
ATOM 680 N N . ARG A 1 92 ? 1.272 -22.560 -6.010 1.00 92.94 92 ARG A N 1
ATOM 681 C CA . ARG A 1 92 ? 0.979 -23.532 -4.958 1.00 92.94 92 ARG A CA 1
ATOM 682 C C . ARG A 1 92 ? 1.426 -23.031 -3.581 1.00 92.94 92 ARG A C 1
ATOM 684 O O . ARG A 1 92 ? 0.606 -23.024 -2.673 1.00 92.94 92 ARG A O 1
ATOM 691 N N . ASP A 1 93 ? 2.661 -22.554 -3.451 1.00 91.25 93 ASP A N 1
ATOM 692 C CA . ASP A 1 93 ? 3.202 -22.051 -2.181 1.00 91.25 93 ASP A CA 1
ATOM 693 C C . ASP A 1 93 ? 2.369 -20.864 -1.666 1.00 91.25 93 ASP A C 1
ATOM 695 O O . ASP A 1 93 ? 2.043 -20.776 -0.486 1.00 91.25 93 ASP A O 1
ATOM 699 N N . THR A 1 94 ? 1.945 -19.976 -2.572 1.00 92.75 94 THR A N 1
ATOM 700 C CA . THR A 1 94 ? 1.077 -18.839 -2.225 1.00 92.75 94 THR A CA 1
ATOM 701 C C . THR A 1 94 ? -0.285 -19.316 -1.714 1.00 92.75 94 THR A C 1
ATOM 703 O O . THR A 1 94 ? -0.782 -18.806 -0.713 1.00 92.75 94 THR A O 1
ATOM 706 N N . LEU A 1 95 ? -0.890 -20.314 -2.365 1.00 94.88 95 LEU A N 1
ATOM 707 C CA . LEU A 1 95 ? -2.163 -20.886 -1.920 1.00 94.88 95 LEU A CA 1
ATOM 708 C C . LEU A 1 95 ? -2.039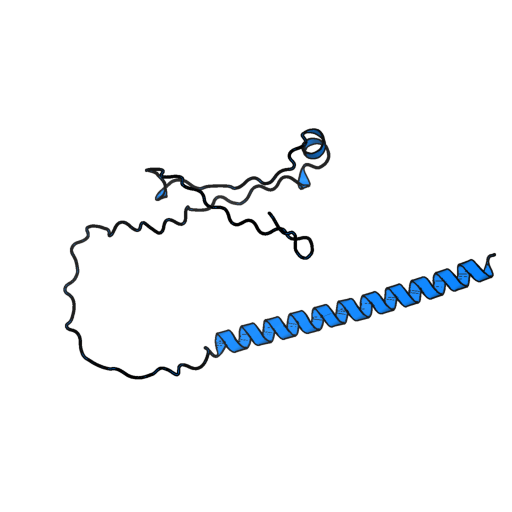 -21.575 -0.557 1.00 94.88 95 LEU A C 1
ATOM 710 O O . LEU A 1 95 ? -2.934 -21.426 0.272 1.00 94.88 95 LEU A O 1
ATOM 714 N N . GLU A 1 96 ? -0.934 -22.277 -0.302 1.00 96.12 96 GLU A N 1
ATOM 715 C CA . GLU A 1 96 ? -0.663 -22.912 0.992 1.00 96.12 96 GLU A CA 1
ATOM 716 C C . GLU A 1 96 ? -0.532 -21.864 2.112 1.00 96.12 96 GLU A C 1
ATOM 718 O O . GLU A 1 96 ? -1.158 -22.012 3.163 1.00 96.12 96 GLU A O 1
ATOM 723 N N . VAL A 1 97 ? 0.177 -20.755 1.868 1.00 96.94 97 VAL A N 1
ATOM 724 C CA . VAL A 1 97 ? 0.278 -19.634 2.823 1.00 96.94 97 VAL A CA 1
ATOM 725 C C . VAL A 1 97 ? -1.090 -19.005 3.100 1.00 96.94 97 VAL A C 1
ATOM 727 O O . VAL A 1 97 ? -1.440 -18.755 4.253 1.00 96.94 97 VAL A O 1
ATOM 730 N N . HIS A 1 98 ? -1.898 -18.777 2.062 1.00 95.81 98 HIS A N 1
ATOM 731 C CA . HIS A 1 98 ? -3.244 -18.227 2.233 1.00 95.81 98 HIS A CA 1
ATOM 732 C C . HIS A 1 98 ? -4.159 -19.179 3.016 1.00 95.81 98 HIS A C 1
ATOM 734 O O . HIS A 1 98 ? -4.919 -18.723 3.869 1.00 95.81 98 HIS A O 1
ATOM 740 N N . ALA A 1 99 ? -4.074 -20.488 2.764 1.00 96.19 99 ALA A N 1
ATOM 741 C CA . ALA A 1 99 ? -4.834 -21.491 3.505 1.00 96.19 99 ALA A CA 1
ATOM 742 C C . ALA A 1 99 ? -4.465 -21.494 4.996 1.00 96.19 99 ALA A C 1
ATOM 744 O O . ALA A 1 99 ? -5.356 -21.475 5.844 1.00 96.19 99 ALA A O 1
ATOM 745 N N . GLN A 1 100 ? -3.170 -21.428 5.317 1.00 96.62 100 GLN A N 1
ATOM 746 C CA . GLN A 1 100 ? -2.701 -21.319 6.701 1.00 96.62 100 GLN A CA 1
ATOM 747 C C . GLN A 1 100 ? -3.198 -20.036 7.372 1.00 96.62 100 GLN A C 1
ATOM 749 O O . GLN A 1 100 ? -3.695 -20.081 8.492 1.00 96.62 100 GLN A O 1
ATOM 754 N N . MET A 1 101 ? -3.130 -18.897 6.679 1.00 96.81 101 MET A N 1
ATOM 755 C CA . MET A 1 101 ? -3.615 -17.624 7.214 1.00 96.81 101 MET A CA 1
ATOM 756 C C . MET A 1 101 ? -5.123 -17.657 7.504 1.00 96.81 101 MET A C 1
ATOM 758 O O . MET A 1 101 ? -5.557 -17.182 8.554 1.00 96.81 101 MET A O 1
ATOM 762 N N . MET A 1 102 ? -5.921 -18.239 6.601 1.00 96.56 102 MET A N 1
ATOM 763 C CA . MET A 1 102 ? -7.361 -18.413 6.816 1.00 96.56 102 MET A CA 1
ATOM 764 C C . MET A 1 102 ? -7.653 -19.310 8.020 1.00 96.56 102 MET A C 1
ATOM 766 O O . MET A 1 102 ? -8.556 -18.993 8.792 1.00 96.56 102 MET A O 1
ATOM 770 N N . GLN A 1 103 ? -6.875 -20.379 8.211 1.00 97.12 103 GLN A N 1
ATOM 771 C CA . GLN A 1 103 ? -7.024 -21.262 9.365 1.00 97.12 103 GLN A CA 1
ATOM 772 C C . GLN A 1 103 ? -6.726 -20.526 10.676 1.00 97.12 103 GLN A C 1
ATOM 774 O O . GLN A 1 103 ? -7.571 -20.495 11.564 1.00 97.12 103 GLN A O 1
ATOM 779 N N . THR A 1 104 ? -5.587 -19.835 10.763 1.00 97.19 104 THR A N 1
ATOM 780 C CA . THR A 1 104 ? -5.216 -19.058 11.956 1.00 97.19 104 THR A CA 1
ATOM 781 C C 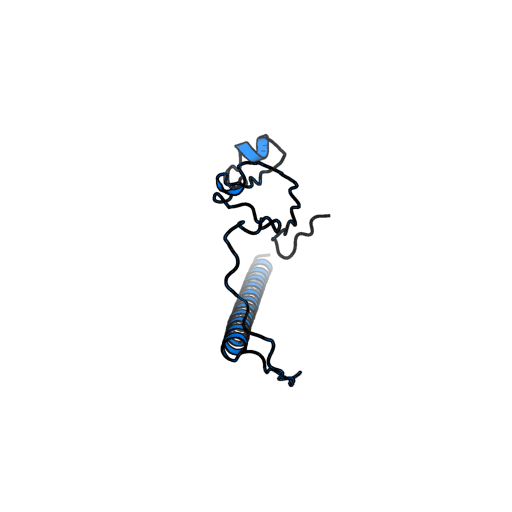. THR A 1 104 ? -6.261 -17.995 12.298 1.00 97.19 104 THR A C 1
ATOM 783 O O . THR A 1 104 ? -6.567 -17.758 13.469 1.00 97.19 104 THR A O 1
ATOM 786 N N . MET A 1 105 ? -6.836 -17.350 11.280 1.00 96.88 105 MET A N 1
ATOM 787 C CA . MET A 1 105 ? -7.906 -16.375 11.473 1.00 96.88 105 MET A CA 1
ATOM 788 C C . MET A 1 105 ? -9.177 -17.033 12.026 1.00 96.88 105 MET A C 1
ATOM 790 O O . MET A 1 105 ? -9.777 -16.487 12.951 1.00 96.88 105 MET A O 1
ATOM 794 N N . ALA A 1 106 ? -9.570 -18.198 11.502 1.00 97.31 106 ALA A N 1
ATOM 795 C CA . ALA A 1 106 ? -10.720 -18.947 12.004 1.00 97.31 106 ALA A CA 1
ATOM 796 C C . ALA A 1 106 ? -10.523 -19.375 13.469 1.00 97.31 106 ALA A C 1
ATOM 798 O O . ALA A 1 106 ? -11.415 -19.166 14.291 1.00 97.31 106 ALA A O 1
ATOM 799 N N . ASP A 1 107 ? -9.336 -19.875 13.815 1.00 97.75 107 ASP A N 1
ATOM 800 C CA . ASP A 1 107 ? -9.000 -20.289 15.180 1.00 97.75 107 ASP A CA 1
ATOM 801 C C . ASP A 1 107 ? -9.051 -19.094 16.150 1.00 97.75 107 ASP A C 1
ATOM 803 O O . ASP A 1 107 ? -9.619 -19.172 17.241 1.00 97.75 107 ASP A O 1
ATOM 807 N N . THR A 1 108 ? -8.532 -17.939 15.720 1.00 97.19 108 THR A N 1
ATOM 808 C CA . THR A 1 108 ? -8.567 -16.699 16.512 1.00 97.19 108 THR A CA 1
ATOM 809 C C . THR A 1 108 ? -10.001 -16.227 16.751 1.00 97.19 108 THR A C 1
ATOM 811 O O . THR A 1 108 ? -10.356 -15.839 17.864 1.00 97.19 108 THR A O 1
ATOM 814 N N . GLN A 1 109 ? -10.854 -16.281 15.725 1.00 97.00 109 GLN A N 1
ATOM 815 C CA . GLN A 1 109 ? -12.268 -15.922 15.853 1.00 97.00 109 GLN A CA 1
ATOM 816 C C . GLN A 1 109 ? -13.004 -16.851 16.823 1.00 97.00 109 GLN A C 1
ATOM 818 O O . GLN A 1 109 ? -13.802 -16.375 17.631 1.00 97.00 109 GLN A O 1
ATOM 823 N N . GLN A 1 110 ? -12.718 -18.156 16.790 1.00 97.62 110 GLN A N 1
ATOM 824 C CA . GLN A 1 110 ? -13.293 -19.112 17.739 1.00 97.62 110 GLN A CA 1
ATOM 825 C C . GLN A 1 110 ? -12.870 -18.818 19.180 1.00 97.62 110 GLN A C 1
ATOM 827 O O . GLN A 1 110 ? -13.715 -18.840 20.076 1.00 97.62 110 GLN A O 1
ATOM 832 N N . LEU A 1 111 ? -11.597 -18.481 19.400 1.00 97.75 111 LEU A N 1
ATOM 833 C CA . LEU A 1 111 ? -11.099 -18.115 20.723 1.00 97.75 111 LEU A CA 1
ATOM 834 C C . LEU A 1 111 ? -11.790 -16.852 21.253 1.00 97.75 111 LEU A C 1
ATOM 836 O O . LEU A 1 111 ? -12.287 -16.848 22.376 1.00 97.75 111 LEU A O 1
ATOM 840 N N . ILE A 1 112 ? -11.911 -15.809 20.427 1.00 97.62 112 ILE A N 1
ATOM 841 C CA . ILE A 1 112 ? -12.615 -14.574 20.804 1.00 97.62 112 ILE A CA 1
ATOM 842 C C . ILE A 1 112 ? -14.073 -14.868 21.173 1.00 97.62 112 ILE A C 1
ATOM 844 O O . ILE A 1 112 ? -14.565 -14.377 22.187 1.00 97.62 112 ILE A O 1
ATOM 848 N N . LEU A 1 113 ? -14.771 -15.683 20.378 1.00 97.75 113 LEU A N 1
ATOM 849 C CA . LEU A 1 113 ? -16.155 -16.059 20.669 1.00 97.75 113 LEU A CA 1
ATOM 850 C C . LEU A 1 113 ? -16.279 -16.801 22.005 1.00 97.75 113 LEU A C 1
ATOM 852 O O . LEU A 1 113 ? -17.203 -16.519 22.769 1.00 97.75 113 LEU A O 1
ATOM 856 N N . HIS A 1 114 ? -15.348 -17.704 22.307 1.00 97.44 114 HIS A N 1
ATOM 857 C CA . HIS A 1 114 ? -15.319 -18.429 23.574 1.00 97.44 114 HIS A CA 1
ATOM 858 C C . HIS A 1 114 ? -15.089 -17.497 24.778 1.00 97.44 114 HIS A C 1
ATOM 860 O O . HIS A 1 114 ? -15.796 -17.586 25.789 1.00 97.44 114 HIS A O 1
ATOM 866 N N . GLU A 1 115 ? -14.151 -16.556 24.665 1.00 97.00 115 GLU A N 1
ATOM 867 C CA . GLU A 1 115 ? -13.892 -15.551 25.702 1.00 97.00 115 GLU A CA 1
ATOM 868 C C . GLU A 1 115 ? -15.117 -14.655 25.932 1.00 97.00 115 GLU A C 1
ATOM 870 O O . GLU A 1 115 ? -15.541 -14.444 27.070 1.00 97.00 115 GLU A O 1
ATOM 875 N N . LEU A 1 116 ? -15.768 -14.193 24.859 1.00 96.75 116 LEU A N 1
ATOM 876 C CA . LEU A 1 116 ? -16.984 -13.381 24.960 1.00 96.75 116 LEU A CA 1
ATOM 877 C C . LEU A 1 116 ? -18.142 -14.138 25.621 1.00 96.75 116 LEU A C 1
ATOM 879 O O . LEU A 1 116 ? -18.880 -13.557 26.422 1.00 96.75 116 LEU A O 1
ATOM 883 N N . GLN A 1 117 ? -18.304 -15.431 25.329 1.00 96.62 117 GLN A N 1
ATOM 884 C CA . GLN A 1 117 ? -19.290 -16.277 26.007 1.00 96.62 117 GLN A CA 1
ATOM 885 C C . GLN A 1 117 ? -18.983 -16.402 27.501 1.00 96.62 117 GLN A C 1
ATOM 887 O O . GLN A 1 117 ? -19.888 -16.265 28.327 1.00 96.62 117 GLN A O 1
ATOM 892 N N . SER A 1 118 ? -17.710 -16.591 27.852 1.00 95.62 118 SER A N 1
ATOM 893 C CA . SER A 1 118 ? -17.255 -16.684 29.241 1.00 95.62 118 SER A CA 1
ATOM 894 C C . SER A 1 118 ? -17.528 -15.387 30.009 1.00 95.62 118 SER A C 1
ATOM 896 O O . SER A 1 118 ? -18.134 -15.419 31.082 1.00 95.62 118 SER A O 1
ATOM 898 N N . ILE A 1 119 ? -17.190 -14.234 29.425 1.00 95.69 119 ILE A N 1
ATOM 899 C CA . ILE A 1 119 ? -17.471 -12.910 30.001 1.00 95.69 119 ILE A CA 1
ATOM 900 C C . ILE A 1 119 ? -18.980 -12.693 30.158 1.00 95.69 119 ILE A C 1
ATOM 902 O O . ILE A 1 119 ? -19.433 -12.229 31.203 1.00 95.69 119 ILE A O 1
ATOM 906 N 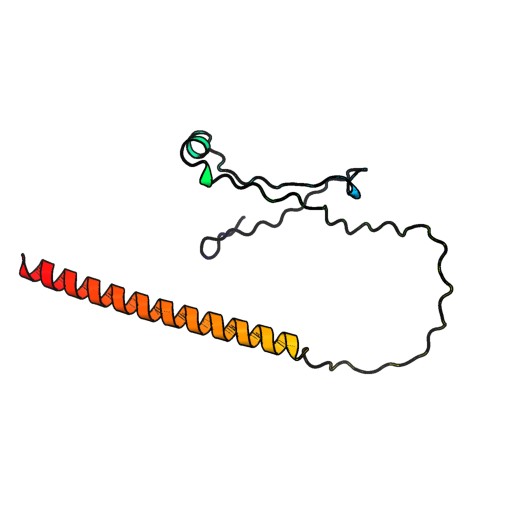N . THR A 1 120 ? -19.778 -13.076 29.158 1.00 95.94 120 THR A N 1
ATOM 907 C CA . THR A 1 120 ? -21.243 -12.948 29.213 1.00 95.94 120 THR A CA 1
ATOM 908 C C . THR A 1 120 ? -21.838 -13.785 30.346 1.00 95.94 120 THR A C 1
ATOM 910 O O . THR A 1 120 ? -22.735 -13.322 31.052 1.00 95.94 120 THR A O 1
ATOM 913 N N . LEU A 1 121 ? -21.341 -15.008 30.554 1.00 95.06 121 LEU A N 1
ATOM 914 C CA . LEU A 1 121 ? -21.775 -15.865 31.659 1.00 95.06 121 LEU A CA 1
ATOM 915 C C . LEU A 1 121 ? -21.398 -15.280 33.023 1.00 95.06 121 LEU A C 1
ATOM 917 O O . LEU A 1 121 ? -22.218 -15.319 33.939 1.00 95.06 121 LEU A O 1
ATOM 921 N N . LEU A 1 122 ? -20.193 -14.720 33.159 1.00 93.88 122 LE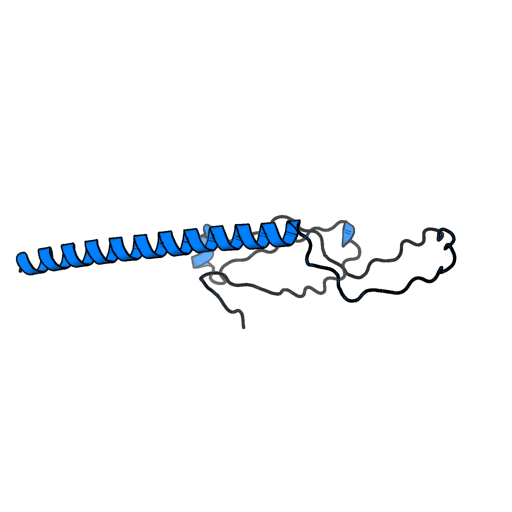U A N 1
ATOM 922 C CA . LEU A 1 122 ? -19.760 -14.057 34.390 1.00 93.88 122 LEU A CA 1
ATOM 923 C C . LEU A 1 122 ? -20.611 -12.819 34.693 1.00 93.88 122 LEU A C 1
ATOM 925 O O . LEU A 1 122 ? -21.101 -12.682 35.811 1.00 93.88 122 LEU A O 1
ATOM 929 N N . ALA A 1 123 ? -20.862 -11.971 33.693 1.00 90.44 123 ALA A N 1
ATOM 930 C CA . ALA A 1 123 ? -21.701 -10.784 33.841 1.00 90.44 123 ALA A CA 1
ATOM 931 C C . ALA A 1 123 ? -23.140 -11.140 34.248 1.00 90.44 123 ALA A C 1
ATOM 933 O O . ALA A 1 123 ? -23.711 -10.491 35.117 1.00 90.44 123 ALA A O 1
ATOM 934 N N . ARG A 1 124 ? -23.710 -12.213 33.680 1.00 89.88 124 ARG A N 1
ATOM 935 C CA . ARG A 1 124 ? -25.047 -12.709 34.054 1.00 89.88 124 ARG A CA 1
ATOM 936 C C . ARG A 1 124 ? -25.125 -13.302 35.458 1.00 89.88 124 ARG A C 1
ATOM 938 O O . ARG A 1 124 ? -26.211 -13.343 36.010 1.00 89.88 124 ARG A O 1
ATOM 945 N N . ARG A 1 125 ? -24.019 -13.813 36.006 1.00 84.50 125 ARG A N 1
ATOM 946 C CA . ARG A 1 125 ? -23.965 -14.316 37.391 1.00 84.50 125 ARG A CA 1
ATOM 947 C C . ARG A 1 125 ? -23.759 -13.206 38.420 1.00 84.50 125 ARG A C 1
ATOM 949 O O . ARG A 1 125 ? -24.029 -13.432 39.592 1.00 84.50 125 ARG A O 1
ATOM 956 N N . ALA A 1 126 ? -23.216 -12.066 37.998 1.00 76.12 126 ALA A N 1
ATOM 957 C CA . ALA A 1 126 ? -22.947 -10.916 38.855 1.00 76.12 126 ALA A CA 1
ATOM 958 C C . ALA A 1 126 ? -24.126 -9.924 38.946 1.00 76.12 126 ALA A C 1
ATOM 960 O O . ALA A 1 126 ? -24.070 -9.013 39.770 1.00 76.12 126 ALA A O 1
ATOM 961 N N . ALA A 1 127 ? -25.150 -10.092 38.102 1.00 60.75 127 ALA A N 1
ATOM 962 C CA . ALA A 1 127 ? -26.421 -9.364 38.129 1.00 60.75 127 ALA A CA 1
ATOM 963 C C . ALA A 1 127 ? -27.495 -10.178 38.861 1.00 60.75 127 ALA A C 1
ATOM 965 O O . ALA A 1 127 ? -28.328 -9.547 39.547 1.00 60.75 127 ALA A O 1
#

Sequence (127 aa):
DVVALQGAATFKLRITSLSSHRDKQRFRIQVAPQEVELVQSEPALCVVTDPMKSVTKLGRASNGPAPPLPSPGMSGDAFGGGMDPTLKRKYRDTLEVHAQMMQTMADTQQLILHELQSITLLARRAA

Radius of gyration: 27.7 Å; chains: 1; bounding box: 50×47×82 Å

Organism: NCBI:txid72548

Secondary structure (DSSP, 8-state):
-PPEETTEE----------TTTTT-EE--EE--S-HHHHHH-GGG-EEPPPEE---S------PPPPPPPP-------S-----HHHHHHHHHHHHHHHHHHHHHHHHHHHHHHHHHHHHHHHHHH-

Foldseek 3Di:
DFDQDPNDTDDDDDDPDPDPCLVPAWDKDWDADPDPVCCVVPVVRIDIDDTHHDDDPPDDPPPDPDDDDDDDDDDDDDPPDPDDPVVVVVVVVVVVVVVVVVVVVVVVVVVVVVVVVVVVVVVVVVD

pLDDT: mean 78.54, std 18.38, range [36.16, 97.75]